Protein AF-A0A4W5L6J6-F1 (afdb_monomer_lite)

Sequence (101 aa):
MHMENGLKSADPRDCTGYTGWAGIALLYLHLHGVFGEPSFLQKALDYVGHSLTCPTRRRDVTFLCGDAGPLAVAAVVYHRVQRAQESDECLSRSVQDMGQP

Secondary structure (DSSP, 8-state):
-HHHHHHTTS-TT--STTTSHHHHHHHHHHHHHHH--HHHHHHHHHHHHHHTTS--------TTTSTHHHHHHHHHHHHHTT-HHHHHHHHHHHHHHHT--

Organism: NCBI:txid62062

Structure (mmCIF, N/CA/C/O backbone):
data_AF-A0A4W5L6J6-F1
#
_entry.id   AF-A0A4W5L6J6-F1
#
loop_
_atom_site.group_PDB
_atom_site.id
_atom_site.type_symbol
_atom_site.label_atom_id
_atom_site.label_alt_id
_atom_site.label_comp_id
_atom_site.label_asym_id
_atom_site.label_entity_id
_atom_site.label_seq_id
_atom_site.pdbx_PDB_ins_code
_atom_site.Cartn_x
_atom_site.Cartn_y
_atom_site.Cartn_z
_atom_site.occupancy
_atom_site.B_iso_or_equiv
_atom_site.auth_seq_id
_atom_site.auth_comp_id
_atom_site.auth_asym_id
_atom_site.auth_atom_id
_atom_site.pdbx_PDB_model_num
ATOM 1 N N . MET A 1 1 ? 5.155 -2.775 21.213 1.00 50.06 1 MET A N 1
ATOM 2 C CA . MET A 1 1 ? 4.768 -3.434 19.948 1.00 50.06 1 MET A CA 1
ATOM 3 C C . MET A 1 1 ? 6.030 -3.647 19.108 1.00 50.06 1 MET A C 1
ATOM 5 O O . MET A 1 1 ? 6.625 -2.671 18.675 1.00 50.06 1 MET A O 1
ATOM 9 N N . HIS A 1 2 ? 6.502 -4.887 18.935 1.00 62.03 2 HIS A N 1
ATOM 10 C CA . HIS A 1 2 ? 7.770 -5.169 18.228 1.00 62.03 2 HIS A CA 1
ATOM 11 C C . HIS A 1 2 ? 7.723 -4.838 16.727 1.00 62.03 2 HIS A C 1
ATOM 13 O O . HIS A 1 2 ? 8.728 -4.426 16.158 1.00 62.03 2 HIS A O 1
ATOM 19 N N . MET A 1 3 ? 6.550 -4.961 16.103 1.00 72.56 3 MET A N 1
ATOM 20 C CA . MET A 1 3 ? 6.367 -4.736 14.669 1.00 72.56 3 MET A CA 1
ATOM 21 C C . MET A 1 3 ? 6.608 -3.276 14.256 1.00 72.56 3 MET A C 1
ATOM 23 O O . MET A 1 3 ? 7.342 -3.016 13.312 1.00 72.56 3 MET A O 1
ATOM 27 N N . GLU A 1 4 ? 6.056 -2.314 14.998 1.00 74.94 4 GLU A N 1
ATOM 28 C CA . GLU A 1 4 ? 6.154 -0.875 14.679 1.00 74.94 4 GLU A CA 1
ATOM 29 C C . GLU A 1 4 ? 7.595 -0.363 14.782 1.00 74.94 4 GLU A C 1
ATOM 31 O O . GLU A 1 4 ? 7.984 0.559 14.072 1.00 74.94 4 GLU A O 1
ATOM 36 N N . ASN A 1 5 ? 8.412 -0.986 15.636 1.00 72.75 5 ASN A N 1
ATOM 37 C CA . ASN A 1 5 ? 9.838 -0.686 15.701 1.00 72.75 5 ASN A CA 1
ATOM 38 C C . ASN A 1 5 ? 10.588 -1.182 14.458 1.00 72.75 5 ASN A C 1
ATOM 40 O O . ASN A 1 5 ? 11.507 -0.500 14.019 1.00 72.75 5 ASN A O 1
ATOM 44 N N . GLY A 1 6 ? 10.174 -2.306 13.863 1.00 71.12 6 GLY A N 1
ATOM 45 C CA . GLY A 1 6 ? 10.705 -2.767 12.577 1.00 71.12 6 GLY A CA 1
ATOM 46 C C . GLY A 1 6 ? 10.302 -1.865 11.406 1.00 71.12 6 GLY A C 1
ATOM 47 O O . GLY A 1 6 ? 11.081 -1.676 10.479 1.00 71.12 6 GLY A O 1
ATOM 48 N N . LEU A 1 7 ? 9.127 -1.226 11.474 1.00 69.38 7 LEU A N 1
ATOM 49 C CA . LEU A 1 7 ? 8.696 -0.258 10.456 1.00 69.38 7 LEU A CA 1
ATOM 50 C C . LEU A 1 7 ? 9.569 1.006 10.441 1.00 69.38 7 LEU A C 1
ATOM 52 O O . LEU A 1 7 ? 9.774 1.602 9.389 1.00 69.38 7 LEU A O 1
ATOM 56 N N . LYS A 1 8 ? 10.126 1.401 11.592 1.00 70.31 8 LYS A N 1
ATOM 57 C CA . LYS A 1 8 ? 11.026 2.563 11.698 1.00 70.31 8 LYS A CA 1
ATOM 58 C C . LYS A 1 8 ? 12.379 2.353 11.012 1.00 70.31 8 LYS A C 1
ATOM 60 O O . LYS A 1 8 ? 13.067 3.337 10.765 1.00 70.31 8 LYS A O 1
ATOM 65 N N . SER A 1 9 ? 12.774 1.108 10.731 1.00 71.94 9 SER A N 1
ATOM 66 C CA . SER A 1 9 ? 14.023 0.791 10.026 1.00 71.94 9 SER A CA 1
ATOM 67 C C . SER A 1 9 ? 13.849 0.575 8.519 1.00 71.94 9 SER A C 1
ATOM 69 O O . SER A 1 9 ? 14.813 0.182 7.866 1.00 71.94 9 SER A O 1
ATOM 71 N N . ALA A 1 10 ? 12.648 0.782 7.969 1.00 73.19 10 ALA A N 1
ATOM 72 C CA . ALA A 1 10 ? 12.415 0.690 6.528 1.00 73.19 10 ALA A CA 1
ATOM 73 C C . ALA A 1 10 ? 13.274 1.717 5.763 1.00 73.19 10 ALA A C 1
ATOM 75 O O . ALA A 1 10 ? 13.482 2.833 6.248 1.00 73.19 10 ALA A O 1
ATOM 76 N N . ASP A 1 11 ? 13.778 1.352 4.574 1.00 83.06 11 ASP A N 1
ATOM 77 C CA . ASP A 1 11 ? 14.490 2.310 3.716 1.00 83.06 11 ASP A CA 1
ATOM 78 C C . ASP A 1 11 ? 13.499 3.415 3.319 1.00 83.06 11 ASP A C 1
ATOM 80 O O . ASP A 1 11 ? 12.489 3.117 2.677 1.00 83.06 11 ASP A O 1
ATOM 84 N N . PRO A 1 12 ? 13.761 4.692 3.654 1.00 83.06 12 PRO A N 1
ATOM 85 C CA . PRO A 1 12 ? 12.842 5.780 3.341 1.00 83.06 12 PRO A CA 1
ATOM 86 C C . PRO A 1 12 ? 12.610 5.975 1.840 1.00 83.06 12 PRO A C 1
ATOM 88 O O . PRO A 1 12 ? 11.651 6.645 1.466 1.00 83.06 12 PRO A O 1
ATOM 91 N N . ARG A 1 13 ? 13.457 5.389 0.987 1.00 85.19 13 ARG A N 1
ATOM 92 C CA . ARG A 1 13 ? 13.356 5.428 -0.476 1.00 85.19 13 ARG A CA 1
ATOM 93 C C . ARG A 1 13 ? 12.651 4.204 -1.061 1.00 85.19 13 ARG A C 1
ATOM 95 O O . ARG A 1 13 ? 12.479 4.141 -2.275 1.00 85.19 13 ARG A O 1
ATOM 102 N N . ASP A 1 14 ? 12.289 3.215 -0.250 1.00 88.50 14 ASP A N 1
ATOM 103 C CA . ASP A 1 14 ? 11.525 2.073 -0.733 1.00 88.50 14 ASP A CA 1
ATOM 104 C C . ASP A 1 14 ? 10.034 2.370 -0.616 1.00 88.50 14 ASP A C 1
ATOM 106 O O . ASP A 1 14 ? 9.444 2.373 0.464 1.00 88.50 14 ASP A O 1
ATOM 110 N N . CYS A 1 15 ? 9.413 2.631 -1.759 1.00 90.50 15 CYS A N 1
ATOM 111 C CA . CYS A 1 15 ? 7.981 2.875 -1.828 1.00 90.50 15 CYS A CA 1
ATOM 112 C C . CYS A 1 15 ? 7.188 1.654 -2.287 1.00 90.50 15 CYS A C 1
ATOM 114 O O . CYS A 1 15 ? 5.971 1.735 -2.348 1.00 90.50 15 CYS A O 1
ATOM 116 N N . THR A 1 16 ? 7.837 0.524 -2.566 1.00 91.12 16 THR A N 1
ATOM 117 C CA . THR A 1 16 ? 7.201 -0.654 -3.165 1.00 91.12 16 THR A CA 1
ATOM 118 C C . THR A 1 16 ? 6.183 -1.334 -2.243 1.00 91.12 16 THR A C 1
ATOM 120 O O . THR A 1 16 ? 6.163 -1.136 -1.026 1.00 91.12 16 THR A O 1
ATOM 123 N N . GLY A 1 17 ? 5.324 -2.172 -2.827 1.00 90.81 17 GLY A N 1
ATOM 124 C CA . GLY A 1 17 ? 4.409 -3.026 -2.068 1.00 90.81 17 GLY A CA 1
ATOM 125 C C . GLY A 1 17 ? 5.115 -4.173 -1.334 1.00 90.81 17 GLY A C 1
ATOM 126 O O . GLY A 1 17 ? 4.619 -4.640 -0.314 1.00 90.81 17 GLY A O 1
ATOM 127 N N . TYR A 1 18 ? 6.262 -4.631 -1.844 1.00 91.62 18 TYR A N 1
ATOM 128 C CA . TYR A 1 18 ? 6.974 -5.806 -1.339 1.00 91.62 18 TYR A CA 1
ATOM 129 C C . TYR A 1 18 ? 7.739 -5.527 -0.042 1.00 91.62 18 TYR A C 1
ATOM 131 O O . TYR A 1 18 ? 7.636 -6.300 0.910 1.00 91.62 18 TYR A O 1
ATOM 139 N N . THR A 1 19 ? 8.491 -4.425 0.005 1.00 90.25 19 THR A N 1
ATOM 140 C CA . THR A 1 19 ? 9.364 -4.079 1.145 1.00 90.25 19 THR A CA 1
ATOM 141 C C . THR A 1 19 ? 9.238 -2.627 1.607 1.00 90.25 19 THR A C 1
ATOM 143 O O . THR A 1 19 ? 9.837 -2.263 2.619 1.00 90.25 19 THR A O 1
ATOM 146 N N . GLY A 1 20 ? 8.441 -1.813 0.911 1.00 90.38 20 GLY A N 1
ATOM 147 C CA . GLY A 1 20 ? 8.366 -0.372 1.113 1.00 90.38 20 GLY A CA 1
ATOM 148 C C . GLY A 1 20 ? 7.075 0.147 1.744 1.00 90.38 20 GLY A C 1
ATOM 149 O O . GLY A 1 20 ? 6.219 -0.592 2.244 1.00 90.38 20 GLY A O 1
ATOM 150 N N . TRP A 1 21 ? 6.930 1.472 1.700 1.00 93.06 21 TRP A N 1
ATOM 151 C CA . TRP A 1 21 ? 5.820 2.202 2.317 1.00 93.06 21 TRP A CA 1
ATOM 152 C C . TRP A 1 21 ? 4.433 1.769 1.823 1.00 93.06 21 TRP A C 1
ATOM 154 O O . TRP A 1 21 ? 3.504 1.707 2.630 1.00 93.06 21 TRP A O 1
ATOM 164 N N . ALA A 1 22 ? 4.278 1.414 0.541 1.00 94.31 22 ALA A N 1
ATOM 165 C CA . ALA A 1 22 ? 2.991 0.951 0.018 1.00 94.31 22 ALA A CA 1
ATOM 166 C C . ALA A 1 22 ? 2.553 -0.384 0.644 1.00 94.31 22 ALA A C 1
ATOM 168 O O . ALA A 1 22 ? 1.365 -0.580 0.901 1.00 94.31 22 ALA A O 1
ATOM 169 N N . GLY A 1 23 ? 3.498 -1.277 0.961 1.00 94.62 23 GLY A N 1
ATOM 170 C CA . GLY A 1 23 ? 3.208 -2.524 1.677 1.00 94.62 23 GLY A CA 1
ATOM 171 C C . GLY A 1 23 ? 2.698 -2.269 3.097 1.00 94.62 23 GLY A C 1
ATOM 172 O O . GLY A 1 23 ? 1.735 -2.890 3.552 1.00 94.62 23 GLY A O 1
ATOM 173 N N . ILE A 1 24 ? 3.292 -1.289 3.782 1.00 95.06 24 ILE A N 1
ATOM 174 C CA . ILE A 1 24 ? 2.875 -0.871 5.127 1.00 95.06 24 ILE A CA 1
ATOM 175 C C . ILE A 1 24 ? 1.480 -0.229 5.085 1.00 95.06 24 ILE A C 1
ATOM 177 O O . ILE A 1 24 ? 0.625 -0.545 5.916 1.00 95.06 24 ILE A O 1
ATOM 181 N N . ALA A 1 25 ? 1.213 0.624 4.094 1.00 96.44 25 ALA A N 1
ATOM 182 C CA . ALA A 1 25 ? -0.112 1.197 3.879 1.00 96.44 25 ALA A CA 1
ATOM 183 C C . ALA A 1 25 ? -1.171 0.112 3.620 1.00 96.44 25 ALA A C 1
ATOM 185 O O . ALA A 1 25 ? -2.250 0.148 4.215 1.00 96.44 25 ALA A O 1
ATOM 186 N N . LEU A 1 26 ? -0.846 -0.884 2.789 1.00 97.00 26 LEU A N 1
ATOM 187 C CA . LEU A 1 26 ? -1.725 -2.014 2.489 1.00 97.00 26 LEU A CA 1
ATOM 188 C C . LEU A 1 26 ? -2.057 -2.832 3.744 1.00 97.00 26 LEU A C 1
ATOM 190 O O . LEU A 1 26 ? -3.213 -3.206 3.943 1.00 97.00 26 LEU A O 1
ATOM 194 N N . LEU A 1 27 ? -1.074 -3.066 4.617 1.00 96.12 27 LEU A N 1
ATOM 195 C CA . LEU A 1 27 ? -1.301 -3.714 5.907 1.00 96.12 27 LEU A CA 1
ATOM 196 C C . LEU A 1 27 ? -2.312 -2.930 6.750 1.00 96.12 27 LEU A C 1
ATOM 198 O O . LEU A 1 27 ? -3.268 -3.514 7.256 1.00 96.12 27 LEU A O 1
ATOM 202 N N . TYR A 1 28 ? -2.125 -1.619 6.908 1.00 97.44 28 TYR A N 1
ATOM 203 C CA . TYR A 1 28 ? -3.040 -0.805 7.709 1.00 97.44 28 TYR A CA 1
ATOM 204 C C . TYR A 1 28 ? -4.441 -0.717 7.097 1.00 97.44 28 TYR A C 1
ATOM 206 O O . TYR A 1 28 ? -5.432 -0.785 7.825 1.00 97.44 28 TYR A O 1
ATOM 214 N N . LEU A 1 29 ? -4.543 -0.666 5.769 1.00 98.00 29 LEU A N 1
ATOM 215 C CA . LEU A 1 29 ? -5.820 -0.765 5.068 1.00 98.00 29 LEU A CA 1
ATOM 216 C C . LEU A 1 29 ? -6.511 -2.113 5.343 1.00 98.00 29 LEU A C 1
ATOM 218 O O . LEU A 1 29 ? -7.720 -2.144 5.582 1.00 98.00 29 LEU A O 1
ATOM 222 N N . HIS A 1 30 ? -5.758 -3.217 5.361 1.00 97.75 30 HIS A N 1
ATOM 223 C CA . HIS A 1 30 ? -6.284 -4.537 5.710 1.00 97.75 30 HIS A CA 1
ATOM 224 C C . HIS A 1 30 ? -6.742 -4.605 7.174 1.00 97.75 30 HIS A C 1
ATOM 226 O O . HIS A 1 30 ? -7.847 -5.071 7.444 1.00 97.75 30 HIS A O 1
ATOM 232 N N . LEU A 1 31 ? -5.950 -4.076 8.114 1.00 97.19 31 LEU A N 1
ATOM 233 C CA . LEU A 1 31 ? -6.325 -3.998 9.530 1.00 97.19 31 LEU A CA 1
ATOM 234 C C . LEU A 1 31 ? -7.612 -3.190 9.731 1.00 97.19 31 LEU A C 1
ATOM 236 O O . LEU A 1 31 ? -8.486 -3.625 10.475 1.00 97.19 31 LEU A O 1
ATOM 240 N N . HIS A 1 32 ? -7.775 -2.063 9.034 1.00 97.88 32 HIS A N 1
ATOM 241 C CA . HIS A 1 32 ? -9.038 -1.322 9.031 1.00 97.88 32 HIS A CA 1
ATOM 242 C C . HIS A 1 32 ? -10.199 -2.177 8.498 1.00 97.88 32 HIS A C 1
ATOM 244 O O . HIS A 1 32 ? -11.270 -2.182 9.092 1.00 97.88 32 HIS A O 1
ATOM 250 N N . GLY A 1 33 ? -9.997 -2.935 7.416 1.00 97.25 33 GLY A N 1
ATOM 251 C CA . GLY A 1 33 ? -11.024 -3.828 6.873 1.00 97.25 33 GLY A CA 1
ATOM 252 C C . GLY A 1 33 ? -11.449 -4.951 7.827 1.00 97.25 33 GLY A C 1
ATOM 253 O O . GLY A 1 33 ? -12.612 -5.343 7.811 1.00 97.25 33 GLY A O 1
ATOM 254 N N . VAL A 1 34 ? -10.529 -5.451 8.658 1.00 97.94 34 VAL A N 1
ATOM 255 C CA . VAL A 1 34 ? -10.791 -6.534 9.623 1.00 97.94 34 VAL A CA 1
ATOM 256 C C . VAL A 1 34 ? -11.381 -6.010 10.933 1.00 97.94 34 VAL A C 1
ATOM 258 O O . VAL A 1 34 ? -12.324 -6.599 11.454 1.00 97.94 34 VAL A O 1
ATOM 261 N N . PHE A 1 35 ? -10.832 -4.922 11.477 1.00 96.81 35 PHE A N 1
ATOM 262 C CA . PHE A 1 35 ? -11.193 -4.417 12.806 1.00 96.81 35 PHE A CA 1
ATOM 263 C C . PHE A 1 35 ? -12.177 -3.242 12.782 1.00 96.81 35 PHE A C 1
ATOM 265 O O . PHE A 1 35 ? -12.780 -2.948 13.806 1.00 96.81 35 PHE A O 1
ATOM 272 N N . GLY A 1 36 ? -12.342 -2.552 11.651 1.00 94.69 36 GLY A N 1
ATOM 273 C CA . GLY A 1 36 ? -13.226 -1.385 11.517 1.00 94.69 36 GLY A CA 1
ATOM 274 C C . GLY A 1 36 ? -12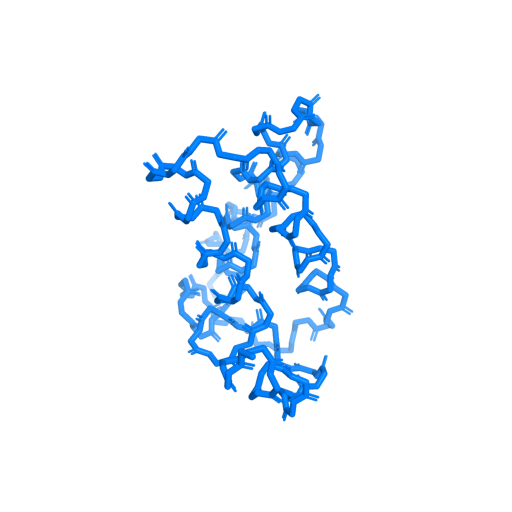.714 -0.102 12.183 1.00 94.69 36 GLY A C 1
ATOM 275 O O . GLY A 1 36 ? -13.402 0.914 12.160 1.00 94.69 36 GLY A O 1
ATOM 276 N N . GLU A 1 37 ? -11.511 -0.120 12.762 1.00 96.75 37 GLU A N 1
ATOM 277 C CA . GLU A 1 37 ? -10.980 1.008 13.529 1.00 96.75 37 GLU A CA 1
ATOM 278 C C . GLU A 1 37 ? -10.449 2.131 12.618 1.00 96.75 37 GLU A C 1
ATOM 280 O O . GLU A 1 37 ? -9.490 1.914 11.863 1.00 96.75 37 GLU A O 1
ATOM 285 N N . PRO A 1 38 ? -10.980 3.366 12.714 1.00 95.94 38 PRO A N 1
ATOM 286 C CA . PRO A 1 38 ? -10.621 4.464 11.811 1.00 95.94 38 PRO A CA 1
ATOM 287 C C . PRO A 1 38 ? -9.157 4.902 11.956 1.00 95.94 38 PRO A C 1
ATOM 289 O O . PRO A 1 38 ? -8.566 5.434 11.017 1.00 95.94 38 PRO A O 1
ATOM 292 N N . SER A 1 39 ? -8.536 4.633 13.108 1.00 96.56 39 SER A N 1
ATOM 293 C CA . SER A 1 39 ? -7.115 4.909 13.342 1.00 96.56 39 SER A CA 1
ATOM 294 C C . SER A 1 39 ? -6.198 4.144 12.379 1.00 96.56 39 SER A C 1
ATOM 296 O O . SER A 1 39 ? -5.150 4.662 11.991 1.00 96.56 39 SER A O 1
ATOM 298 N N . PHE A 1 40 ? -6.590 2.944 11.940 1.00 97.69 40 PHE A N 1
ATOM 299 C CA . PHE A 1 40 ? -5.836 2.191 10.941 1.00 97.69 40 PHE A CA 1
ATOM 300 C C . PHE A 1 40 ? -5.958 2.811 9.551 1.00 97.69 40 PHE A C 1
ATOM 302 O O . PHE A 1 40 ? -4.963 2.880 8.835 1.00 97.69 40 PHE A O 1
ATOM 309 N N . LEU A 1 41 ? -7.135 3.328 9.188 1.00 97.62 41 LEU A N 1
ATOM 310 C CA . LEU A 1 41 ? -7.313 4.024 7.915 1.00 97.62 41 LEU A CA 1
ATOM 311 C C . LEU A 1 41 ? -6.481 5.313 7.858 1.00 97.62 41 LEU A C 1
ATOM 313 O O . LEU A 1 41 ? -5.839 5.574 6.844 1.00 97.62 41 LEU A O 1
ATOM 317 N N . GLN A 1 42 ? -6.417 6.067 8.960 1.00 97.19 42 GLN A N 1
ATOM 318 C CA . GLN A 1 42 ? -5.552 7.248 9.052 1.00 97.19 42 GLN A CA 1
ATOM 319 C C . GLN A 1 42 ? -4.070 6.885 8.895 1.00 97.19 42 GLN A C 1
ATOM 321 O O . GLN A 1 42 ? -3.368 7.519 8.116 1.00 97.19 42 GLN A O 1
ATOM 326 N N . LYS A 1 43 ? -3.602 5.809 9.544 1.00 96.56 43 LYS A N 1
ATOM 327 C CA . LYS A 1 43 ? -2.223 5.331 9.345 1.00 96.56 43 LYS A CA 1
ATOM 328 C C . LYS A 1 43 ? -1.960 4.920 7.896 1.00 96.56 43 LYS A C 1
ATOM 330 O O . LYS A 1 43 ? -0.904 5.235 7.358 1.00 96.56 43 LYS A O 1
ATOM 335 N N . ALA A 1 44 ? -2.903 4.229 7.254 1.00 97.44 44 ALA A N 1
ATOM 336 C CA . ALA A 1 44 ? -2.774 3.868 5.843 1.00 97.44 44 ALA A CA 1
ATOM 337 C C . ALA A 1 44 ? -2.616 5.115 4.956 1.00 97.44 44 ALA A C 1
ATOM 339 O O . ALA A 1 44 ? -1.779 5.112 4.057 1.00 97.44 44 ALA A O 1
ATOM 340 N N . LEU A 1 45 ? -3.368 6.184 5.242 1.00 97.38 45 LEU A N 1
ATOM 341 C CA . LEU A 1 45 ? -3.264 7.466 4.543 1.00 97.38 45 LEU A CA 1
ATOM 342 C C . LEU A 1 45 ? -1.880 8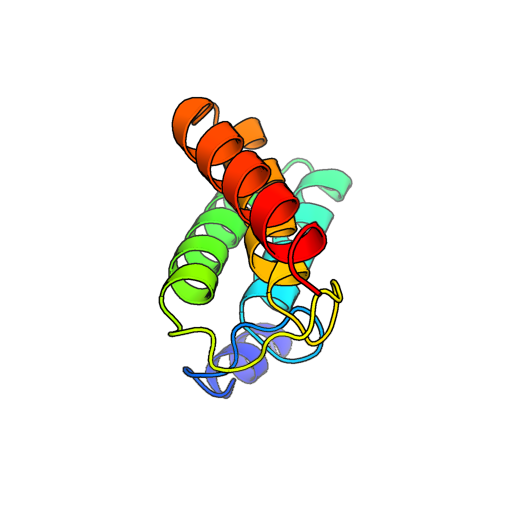.111 4.705 1.00 97.38 45 LEU A C 1
ATOM 344 O O . LEU A 1 45 ? -1.304 8.552 3.710 1.00 97.38 45 LEU A O 1
ATOM 348 N N . ASP A 1 46 ? -1.319 8.110 5.915 1.00 95.12 46 ASP A N 1
ATOM 349 C CA . ASP A 1 46 ? 0.020 8.655 6.169 1.00 95.12 46 ASP A CA 1
ATOM 350 C C . ASP A 1 46 ? 1.094 7.904 5.357 1.00 95.12 46 ASP A C 1
ATOM 352 O O . ASP A 1 46 ? 1.919 8.513 4.671 1.00 95.12 46 ASP A O 1
ATOM 356 N N . TYR A 1 47 ? 1.047 6.566 5.357 1.00 94.81 47 TYR A N 1
ATOM 357 C CA . TYR A 1 47 ? 1.999 5.740 4.604 1.00 94.81 47 TYR A CA 1
ATOM 358 C C . TYR A 1 47 ? 1.819 5.826 3.086 1.00 94.81 47 TYR A C 1
ATOM 360 O O . TYR A 1 47 ? 2.812 5.774 2.357 1.00 94.81 47 TYR A O 1
ATOM 368 N N . VAL A 1 48 ? 0.588 6.020 2.597 1.00 94.81 48 VAL A N 1
ATOM 369 C CA . VAL A 1 48 ? 0.341 6.348 1.185 1.00 94.81 48 VAL A CA 1
ATOM 370 C C . VAL A 1 48 ? 1.042 7.649 0.814 1.00 94.81 48 VAL A C 1
ATOM 372 O O . VAL A 1 48 ? 1.753 7.677 -0.192 1.00 94.81 48 VAL A O 1
ATOM 375 N N . GLY A 1 49 ? 0.911 8.688 1.646 1.00 91.81 49 GLY A N 1
ATOM 376 C CA . GLY A 1 49 ? 1.588 9.966 1.440 1.00 91.81 49 GLY A CA 1
ATOM 377 C C . GLY A 1 49 ? 3.092 9.785 1.249 1.00 91.81 49 GLY A C 1
ATOM 378 O O . GLY A 1 49 ? 3.647 10.298 0.283 1.00 91.81 49 GLY A O 1
ATOM 379 N N . HIS A 1 50 ? 3.735 8.970 2.091 1.00 89.44 50 HIS A N 1
ATOM 380 C CA . HIS A 1 50 ? 5.151 8.626 1.936 1.00 89.44 50 HIS A CA 1
ATOM 381 C C . HIS A 1 50 ? 5.444 7.850 0.643 1.00 89.44 50 HIS A C 1
ATOM 383 O O . HIS A 1 50 ? 6.365 8.220 -0.088 1.00 89.44 50 HIS A O 1
ATOM 389 N N . SER A 1 51 ? 4.641 6.831 0.319 1.00 88.94 51 SER A N 1
ATOM 390 C CA . SER A 1 51 ? 4.850 5.978 -0.863 1.00 88.94 51 SER A CA 1
ATOM 391 C C . SER A 1 51 ? 4.805 6.736 -2.198 1.00 88.94 51 SER A C 1
ATOM 393 O O . SER A 1 51 ? 5.474 6.350 -3.154 1.00 88.94 51 SER A O 1
ATOM 395 N N . LEU A 1 52 ? 4.062 7.845 -2.266 1.00 88.44 52 LEU A N 1
ATOM 396 C CA . LEU A 1 52 ? 3.939 8.664 -3.474 1.00 88.44 52 LEU A CA 1
ATOM 397 C C . LEU A 1 52 ? 5.064 9.699 -3.631 1.00 88.44 52 LEU A C 1
ATOM 399 O O . LEU A 1 52 ? 5.170 10.315 -4.690 1.00 88.44 52 LEU A O 1
ATOM 403 N N . THR A 1 53 ? 5.907 9.903 -2.611 1.00 83.81 53 THR A N 1
ATOM 404 C CA . THR A 1 53 ? 7.006 10.885 -2.677 1.00 83.81 53 THR A CA 1
ATOM 405 C C . THR A 1 53 ? 8.265 10.371 -3.372 1.00 83.81 53 THR A C 1
ATOM 407 O O . THR A 1 53 ? 9.149 11.170 -3.690 1.00 83.81 53 THR A O 1
ATOM 410 N N . CYS A 1 54 ? 8.374 9.064 -3.641 1.00 72.81 54 CYS A N 1
ATOM 411 C CA . CYS A 1 54 ? 9.534 8.555 -4.363 1.00 72.81 54 CYS A CA 1
ATOM 412 C C . CYS A 1 54 ? 9.468 8.895 -5.848 1.00 72.81 54 CYS A C 1
ATOM 414 O O . CYS A 1 54 ? 8.481 8.561 -6.505 1.00 72.81 54 CYS A O 1
ATOM 416 N N . PRO A 1 55 ? 10.558 9.427 -6.426 1.00 57.47 55 PRO A N 1
ATOM 417 C CA . PRO A 1 55 ? 10.716 9.433 -7.866 1.00 57.47 55 PRO A CA 1
ATOM 418 C C . PRO A 1 55 ? 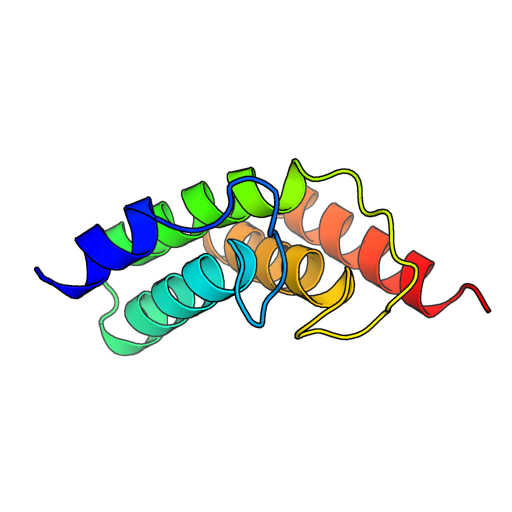10.822 7.983 -8.335 1.00 57.47 55 PRO A C 1
ATOM 420 O O . PRO A 1 55 ? 11.797 7.282 -8.038 1.00 57.47 55 PRO A O 1
ATOM 423 N N . THR A 1 56 ? 9.800 7.520 -9.043 1.00 59.06 56 THR A N 1
ATOM 424 C CA . THR A 1 56 ? 9.779 6.166 -9.562 1.00 59.06 56 THR A CA 1
ATOM 425 C C . THR A 1 56 ? 10.784 6.054 -10.703 1.00 59.06 56 THR A C 1
ATOM 427 O O . THR A 1 56 ? 10.658 6.629 -11.780 1.00 59.06 56 THR A O 1
ATOM 430 N N . ARG A 1 57 ? 11.906 5.391 -10.417 1.00 55.19 57 ARG A N 1
ATOM 431 C CA . ARG A 1 57 ? 13.003 5.221 -11.382 1.00 55.19 57 ARG A CA 1
ATOM 432 C C . ARG A 1 57 ? 12.818 3.976 -12.250 1.00 55.19 57 ARG A C 1
ATOM 434 O O . ARG A 1 57 ? 13.640 3.730 -13.130 1.00 55.19 57 ARG A O 1
ATOM 441 N N . ARG A 1 58 ? 11.800 3.160 -11.965 1.00 58.84 58 ARG A N 1
ATOM 442 C CA . ARG A 1 58 ? 11.582 1.852 -12.581 1.00 58.84 58 ARG A CA 1
ATOM 443 C C . ARG A 1 58 ? 10.266 1.850 -13.340 1.00 58.84 58 ARG A C 1
ATOM 445 O O . ARG A 1 58 ? 9.232 2.093 -12.748 1.00 58.84 58 ARG A O 1
ATOM 452 N N . ARG A 1 59 ? 10.305 1.488 -14.622 1.00 62.09 59 ARG A N 1
ATOM 453 C CA . ARG A 1 59 ? 9.113 1.213 -15.446 1.00 62.09 59 ARG A CA 1
ATOM 454 C C . ARG A 1 59 ? 8.491 -0.158 -15.138 1.00 62.09 59 ARG A C 1
ATOM 456 O O . ARG A 1 59 ? 7.923 -0.797 -16.016 1.00 62.09 59 ARG A O 1
ATOM 463 N N . ASP A 1 60 ? 8.660 -0.657 -13.917 1.00 66.94 60 ASP A N 1
ATOM 464 C CA . ASP A 1 60 ? 8.073 -1.933 -1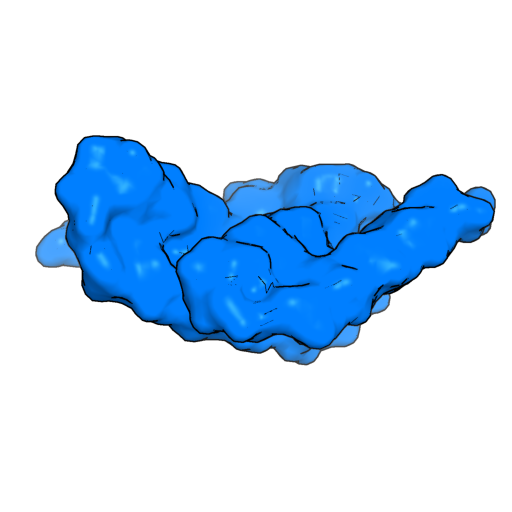3.534 1.00 66.94 60 ASP A CA 1
ATOM 465 C C . ASP A 1 60 ? 6.601 -1.666 -13.199 1.00 66.94 60 ASP A C 1
ATOM 467 O O . ASP A 1 60 ? 6.290 -0.940 -12.260 1.00 66.94 60 ASP A O 1
ATOM 471 N N . VAL A 1 61 ? 5.675 -2.249 -13.957 1.00 79.75 61 VAL A N 1
ATOM 472 C CA . VAL A 1 61 ? 4.220 -2.026 -13.801 1.00 79.75 61 VAL A CA 1
ATOM 473 C C . VAL A 1 61 ? 3.570 -2.986 -12.797 1.00 79.75 61 VAL A C 1
ATOM 475 O O . VAL A 1 61 ? 2.359 -3.192 -12.788 1.00 79.75 61 VAL A O 1
ATOM 478 N N . THR A 1 62 ? 4.369 -3.639 -11.951 1.00 86.88 62 THR A N 1
ATOM 479 C CA . THR A 1 62 ? 3.864 -4.667 -11.027 1.00 86.88 62 THR A CA 1
ATOM 480 C C . THR A 1 62 ? 3.406 -4.071 -9.702 1.00 86.88 62 THR A C 1
ATOM 482 O O . THR A 1 62 ? 3.963 -3.094 -9.214 1.00 86.88 62 THR A O 1
ATOM 485 N N . PHE A 1 63 ? 2.418 -4.704 -9.072 1.00 89.38 63 PHE A N 1
ATOM 486 C CA . PHE A 1 63 ? 1.907 -4.262 -7.774 1.00 89.38 63 PHE A CA 1
ATOM 487 C C . PHE A 1 63 ? 2.954 -4.353 -6.647 1.00 89.38 63 PHE A C 1
ATOM 489 O O . PHE A 1 63 ? 3.019 -3.493 -5.779 1.00 89.38 63 PHE A O 1
ATOM 496 N N . LEU A 1 64 ? 3.777 -5.405 -6.629 1.00 89.38 64 LEU A N 1
ATOM 497 C CA . LEU A 1 64 ? 4.695 -5.639 -5.511 1.00 89.38 64 LEU A CA 1
ATOM 498 C C . LEU A 1 64 ? 5.989 -4.841 -5.625 1.00 89.38 64 LEU A C 1
ATOM 500 O O . LEU A 1 64 ? 6.410 -4.261 -4.633 1.00 89.38 64 LEU A O 1
ATOM 504 N N . CYS A 1 65 ? 6.611 -4.797 -6.801 1.00 87.75 65 CYS A N 1
ATOM 505 C CA . CYS A 1 65 ? 7.948 -4.214 -6.971 1.00 87.75 65 CYS A CA 1
ATOM 506 C C . CYS A 1 65 ? 7.956 -2.958 -7.849 1.00 87.75 65 CYS A C 1
ATOM 508 O O . CYS A 1 65 ? 9.019 -2.386 -8.078 1.00 87.75 65 CYS A O 1
ATOM 510 N N . GLY A 1 66 ? 6.794 -2.573 -8.370 1.00 83.88 66 GLY A N 1
ATOM 511 C CA . GLY A 1 66 ? 6.630 -1.520 -9.355 1.00 83.88 66 GLY A CA 1
ATOM 512 C C . GLY A 1 66 ? 5.699 -0.399 -8.908 1.00 83.88 66 GLY A C 1
ATOM 513 O O . GLY A 1 66 ? 5.195 -0.384 -7.782 1.00 83.88 66 GLY A O 1
ATOM 514 N N . ASP A 1 67 ? 5.448 0.522 -9.830 1.00 85.12 67 ASP A N 1
ATOM 515 C CA . ASP A 1 67 ? 4.730 1.776 -9.569 1.00 85.12 67 ASP A CA 1
ATOM 516 C C . ASP A 1 67 ? 3.219 1.576 -9.423 1.00 85.12 67 ASP A C 1
ATOM 518 O O . ASP A 1 67 ? 2.530 2.355 -8.759 1.00 85.12 67 ASP A O 1
ATOM 522 N N . ALA A 1 68 ? 2.706 0.471 -9.970 1.00 88.94 68 ALA A N 1
ATOM 523 C CA . ALA A 1 68 ? 1.306 0.098 -9.837 1.00 88.94 68 ALA A CA 1
ATOM 524 C C . ALA A 1 68 ? 0.910 -0.170 -8.375 1.00 88.94 68 ALA A C 1
ATOM 526 O O . ALA A 1 68 ? -0.242 0.045 -8.011 1.00 88.94 68 ALA A O 1
ATOM 527 N N . GLY A 1 69 ? 1.845 -0.613 -7.525 1.00 91.44 69 GLY A N 1
ATOM 528 C CA . GLY A 1 69 ? 1.597 -0.855 -6.100 1.00 91.44 69 GLY A CA 1
ATOM 529 C C . GLY A 1 69 ? 1.181 0.403 -5.342 1.00 91.44 69 GLY A C 1
ATOM 530 O O . GLY A 1 69 ? 0.037 0.483 -4.885 1.00 91.44 69 GLY A O 1
ATOM 531 N N . PRO A 1 70 ? 2.080 1.398 -5.222 1.00 93.31 70 PRO A N 1
ATOM 532 C CA . PRO A 1 70 ? 1.793 2.675 -4.573 1.00 93.31 70 PRO A CA 1
ATOM 533 C C . PRO A 1 70 ? 0.529 3.345 -5.102 1.00 93.31 70 PRO A C 1
ATOM 535 O O . PRO A 1 70 ? -0.314 3.755 -4.309 1.00 93.31 70 PRO A O 1
ATOM 538 N N . LEU A 1 71 ? 0.359 3.410 -6.427 1.00 93.06 71 LEU A N 1
ATOM 539 C CA . LEU A 1 71 ? -0.788 4.080 -7.039 1.00 93.06 71 LEU A CA 1
ATOM 540 C C . LEU A 1 71 ? -2.109 3.351 -6.759 1.00 93.06 71 LEU A C 1
ATOM 542 O O . LEU A 1 71 ? -3.096 3.994 -6.401 1.00 93.06 71 LEU A O 1
ATOM 546 N N . ALA A 1 72 ? -2.141 2.018 -6.858 1.00 94.44 72 ALA A N 1
ATOM 547 C CA . ALA A 1 72 ? -3.351 1.250 -6.574 1.00 94.44 72 ALA A CA 1
ATOM 548 C C . ALA A 1 72 ? -3.743 1.324 -5.091 1.00 94.44 72 ALA A C 1
ATOM 550 O O . ALA A 1 72 ? -4.915 1.527 -4.769 1.00 94.44 72 ALA A O 1
ATOM 551 N N . VAL A 1 73 ? -2.771 1.196 -4.179 1.00 96.50 73 VAL A N 1
ATOM 552 C CA . VAL A 1 73 ? -3.025 1.321 -2.734 1.00 96.50 73 VAL A CA 1
ATOM 553 C C . VAL A 1 73 ? -3.498 2.736 -2.398 1.00 96.50 73 VAL A C 1
ATOM 555 O O . VAL A 1 73 ? -4.490 2.890 -1.683 1.00 96.50 73 VAL A O 1
ATOM 558 N N . ALA A 1 74 ? -2.857 3.761 -2.965 1.00 96.12 74 ALA A N 1
ATOM 559 C CA . ALA A 1 74 ? -3.250 5.152 -2.789 1.00 96.12 74 ALA A CA 1
ATOM 560 C C . ALA A 1 74 ? -4.685 5.415 -3.252 1.00 96.12 74 ALA A C 1
ATOM 562 O O . ALA A 1 74 ? -5.471 5.973 -2.488 1.00 96.12 74 ALA A O 1
ATOM 563 N N . ALA A 1 75 ? -5.055 4.953 -4.451 1.00 96.62 75 ALA A N 1
ATOM 564 C CA . ALA A 1 75 ? -6.401 5.126 -4.990 1.00 96.62 75 ALA A CA 1
ATOM 565 C C . ALA A 1 75 ? -7.472 4.582 -4.033 1.00 96.62 75 ALA A C 1
ATOM 567 O O . ALA A 1 75 ? -8.435 5.274 -3.697 1.00 96.62 75 ALA A O 1
ATOM 568 N N . VAL A 1 76 ? -7.277 3.362 -3.521 1.00 97.31 76 VAL A N 1
ATOM 569 C CA . VAL A 1 76 ? -8.235 2.740 -2.599 1.00 97.31 76 VAL A CA 1
ATOM 570 C C . VAL A 1 76 ? -8.302 3.489 -1.268 1.00 97.31 76 VAL A C 1
ATOM 572 O O . VAL A 1 76 ? -9.400 3.713 -0.753 1.00 97.31 76 VAL A O 1
ATOM 575 N N . VAL A 1 77 ? -7.162 3.898 -0.706 1.00 97.81 77 VAL A N 1
ATOM 576 C CA . VAL A 1 77 ? -7.135 4.660 0.551 1.00 97.81 77 VAL A CA 1
ATOM 577 C C . VAL A 1 77 ? -7.833 6.009 0.378 1.00 97.81 77 VAL A C 1
ATOM 579 O O . VAL A 1 77 ? -8.726 6.320 1.167 1.00 97.81 77 VAL A O 1
ATOM 582 N N . TYR A 1 78 ? -7.517 6.765 -0.679 1.00 97.75 78 TYR A N 1
ATOM 583 C CA . TYR A 1 78 ? -8.162 8.044 -0.988 1.00 97.75 78 TYR A CA 1
ATOM 584 C C . TYR A 1 78 ? -9.671 7.905 -1.175 1.00 97.75 78 TYR A C 1
ATOM 586 O O . TYR A 1 78 ? -10.434 8.689 -0.607 1.00 97.75 78 TYR A O 1
ATOM 594 N N . HIS A 1 79 ? -10.122 6.869 -1.883 1.00 97.19 79 HIS A N 1
ATOM 595 C CA . HIS A 1 79 ? -11.545 6.580 -2.023 1.00 97.19 79 HIS A CA 1
ATOM 596 C C . HIS A 1 79 ? -12.221 6.344 -0.659 1.00 97.19 79 HIS A C 1
ATOM 598 O O . HIS A 1 79 ? -13.279 6.907 -0.370 1.00 97.19 79 HIS A O 1
ATOM 604 N N . ARG A 1 80 ? -11.590 5.558 0.224 1.00 95.94 80 ARG A N 1
ATOM 605 C CA . ARG A 1 80 ? -12.118 5.256 1.566 1.00 95.94 80 ARG A CA 1
ATOM 606 C C . ARG A 1 80 ? -12.193 6.485 2.473 1.00 95.94 80 ARG A C 1
ATOM 608 O O . ARG A 1 80 ? -13.130 6.565 3.262 1.00 95.94 80 ARG A O 1
ATOM 615 N N . VAL A 1 81 ? -11.281 7.450 2.333 1.00 96.38 81 VAL A N 1
ATOM 616 C CA . VAL A 1 81 ? -11.308 8.726 3.080 1.00 96.38 81 VAL A CA 1
ATOM 617 C C . VAL A 1 81 ? -12.081 9.845 2.367 1.00 96.38 81 VAL A C 1
ATOM 619 O O . VAL A 1 81 ? -11.949 11.009 2.732 1.00 96.38 81 VAL A O 1
ATOM 622 N N . GLN A 1 82 ? -12.899 9.511 1.361 1.00 96.44 82 GLN A N 1
ATOM 623 C CA . GLN A 1 82 ? -13.742 10.457 0.612 1.00 96.44 82 GLN A CA 1
ATOM 624 C C . GLN A 1 82 ? -12.957 11.528 -0.177 1.00 96.44 82 GLN A C 1
ATOM 626 O O . GLN A 1 82 ? -13.477 12.601 -0.476 1.00 96.44 82 GLN A O 1
ATOM 631 N N . ARG A 1 83 ? -11.716 11.228 -0.580 1.00 96.06 83 ARG A N 1
ATOM 632 C CA . ARG A 1 83 ? -10.869 12.079 -1.436 1.00 96.06 83 ARG A CA 1
ATOM 633 C C . ARG A 1 83 ? -10.933 11.597 -2.888 1.00 96.06 83 ARG A C 1
ATOM 635 O O . ARG A 1 83 ? -9.966 11.084 -3.442 1.00 96.06 83 ARG A O 1
ATOM 642 N N . ALA A 1 84 ? -12.116 11.718 -3.494 1.00 93.75 84 ALA A N 1
ATOM 643 C CA . ALA A 1 84 ? -12.415 11.135 -4.806 1.00 93.75 84 ALA A CA 1
ATOM 644 C C . ALA A 1 84 ? -11.508 11.649 -5.940 1.00 93.75 84 ALA A C 1
ATOM 646 O O . ALA A 1 84 ? -11.130 10.867 -6.805 1.00 93.75 84 ALA A O 1
ATOM 647 N N . GLN A 1 85 ? -11.122 12.928 -5.911 1.00 95.19 85 GLN A N 1
ATOM 648 C CA . GLN A 1 85 ? -10.244 13.509 -6.931 1.00 95.19 85 GLN A CA 1
ATOM 649 C C . GLN A 1 85 ? -8.863 12.836 -6.945 1.00 95.19 85 GLN A C 1
ATOM 651 O O . GLN A 1 85 ? -8.414 12.371 -7.983 1.00 95.19 85 GLN A O 1
ATOM 656 N N . GLU A 1 86 ? -8.219 12.703 -5.786 1.00 94.88 86 GLU A N 1
ATOM 657 C CA . GLU A 1 86 ? -6.898 12.062 -5.684 1.00 94.88 86 GLU A CA 1
ATOM 658 C C . GLU A 1 86 ? -6.950 10.565 -5.984 1.00 94.88 86 GLU A C 1
ATOM 660 O O . GLU A 1 86 ? -6.000 9.992 -6.520 1.00 94.88 86 GLU A O 1
ATOM 665 N N . SER A 1 87 ? -8.082 9.927 -5.675 1.00 94.44 87 SER A N 1
ATOM 666 C CA . SER A 1 87 ? -8.339 8.556 -6.104 1.00 94.44 87 SER A CA 1
ATOM 667 C C . SER A 1 87 ? -8.321 8.441 -7.630 1.00 94.44 87 SER A C 1
ATOM 669 O O . SER A 1 87 ? -7.670 7.542 -8.156 1.00 94.44 87 SER A O 1
ATOM 671 N N . ASP A 1 88 ? -9.018 9.328 -8.339 1.00 93.44 88 ASP A N 1
ATOM 672 C CA . ASP A 1 88 ? -9.084 9.322 -9.806 1.00 93.44 88 ASP A CA 1
ATOM 673 C C . ASP A 1 88 ? -7.727 9.662 -10.448 1.00 93.44 88 ASP A C 1
ATOM 675 O O . ASP A 1 88 ? -7.280 9.000 -11.387 1.00 93.44 88 ASP A O 1
ATOM 679 N N . GLU A 1 89 ? -6.990 10.609 -9.864 1.00 92.62 89 GLU A N 1
ATOM 680 C CA . GLU A 1 89 ? -5.617 10.931 -10.266 1.00 92.62 89 GLU A CA 1
ATOM 681 C C . GLU A 1 89 ? -4.682 9.712 -10.138 1.00 92.62 89 GLU A C 1
ATOM 683 O O . GLU A 1 89 ? -3.906 9.421 -11.050 1.00 92.62 89 GLU A O 1
ATOM 688 N N . CYS A 1 90 ? -4.780 8.931 -9.057 1.00 91.06 90 CYS A N 1
ATOM 689 C CA . CYS A 1 90 ? -3.990 7.703 -8.910 1.00 91.06 90 CYS A CA 1
ATOM 690 C C . CYS A 1 90 ? -4.365 6.629 -9.948 1.00 91.06 90 CYS A C 1
ATOM 692 O O . CYS A 1 90 ? -3.484 5.952 -10.492 1.00 91.06 90 CYS A O 1
ATOM 694 N N . LEU A 1 91 ? -5.659 6.481 -10.253 1.00 90.00 91 LEU A N 1
ATOM 695 C CA . LEU A 1 91 ? -6.144 5.532 -11.261 1.00 90.00 91 LEU A CA 1
ATOM 696 C C . LEU A 1 91 ? -5.686 5.922 -12.670 1.00 90.00 91 LEU A C 1
ATOM 698 O O . LEU A 1 91 ? -5.161 5.082 -13.401 1.00 90.00 91 LEU A O 1
ATOM 702 N N . SER A 1 92 ? -5.826 7.195 -13.040 1.00 88.38 92 SER A N 1
ATOM 703 C CA . SER A 1 92 ? -5.420 7.700 -14.356 1.00 88.38 92 SER A CA 1
ATOM 704 C C . SER A 1 92 ? -3.917 7.541 -14.607 1.00 88.38 92 SER A C 1
ATOM 706 O O . SER A 1 92 ? -3.525 7.162 -15.713 1.00 88.38 92 SER A O 1
ATOM 708 N N . ARG A 1 93 ? -3.076 7.750 -13.584 1.00 85.38 93 ARG A N 1
ATOM 709 C CA . ARG A 1 93 ? -1.630 7.481 -13.651 1.00 85.38 93 ARG A CA 1
ATOM 710 C C . ARG A 1 93 ? -1.328 5.991 -13.811 1.00 85.38 93 ARG A C 1
ATOM 712 O O . ARG A 1 93 ? -0.545 5.627 -14.680 1.00 85.38 93 ARG A O 1
ATOM 719 N N . SER A 1 94 ? -2.010 5.130 -13.052 1.00 79.62 94 SER A N 1
ATOM 720 C CA . SER A 1 94 ? -1.827 3.670 -13.142 1.00 79.62 94 SER A CA 1
ATOM 721 C C . SER A 1 94 ? -2.133 3.131 -14.543 1.00 79.62 94 SER A C 1
ATOM 723 O O . SER A 1 94 ? -1.418 2.275 -15.058 1.00 79.62 94 SER A O 1
ATOM 725 N N . VAL A 1 95 ? -3.201 3.633 -15.171 1.00 79.69 95 VAL A N 1
ATOM 7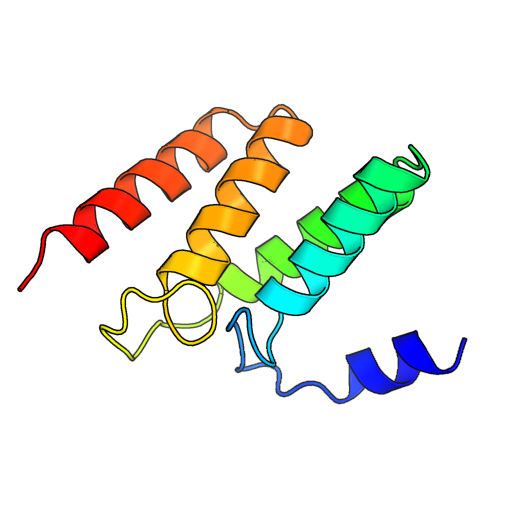26 C CA . VAL A 1 95 ? -3.598 3.229 -16.529 1.00 79.69 95 VAL A CA 1
ATOM 727 C C . VAL A 1 95 ? -2.605 3.734 -17.578 1.00 79.69 95 VAL A C 1
ATOM 729 O O . VAL A 1 95 ? -2.301 2.999 -18.516 1.00 79.69 95 VAL A O 1
ATOM 732 N N . GLN A 1 96 ? -2.077 4.953 -17.424 1.00 76.50 96 GLN A N 1
ATOM 733 C CA . GLN A 1 96 ? -1.044 5.487 -18.319 1.00 76.50 96 GLN A CA 1
ATOM 734 C C . GLN A 1 96 ? 0.239 4.650 -18.271 1.00 76.50 96 GLN A C 1
ATOM 736 O O . GLN A 1 96 ? 0.751 4.286 -19.329 1.00 76.50 96 GLN A O 1
ATOM 741 N N . ASP A 1 97 ? 0.707 4.286 -17.076 1.00 70.62 97 ASP A N 1
ATOM 742 C CA . ASP A 1 97 ? 1.937 3.500 -16.909 1.00 70.62 97 ASP A CA 1
ATOM 743 C C . ASP A 1 97 ? 1.796 2.075 -17.469 1.00 70.62 97 ASP A C 1
ATOM 745 O O . ASP A 1 97 ? 2.730 1.545 -18.062 1.00 70.62 97 ASP A O 1
ATOM 749 N N . MET A 1 98 ? 0.608 1.468 -17.367 1.00 65.81 98 MET A N 1
ATOM 750 C CA . MET A 1 98 ? 0.310 0.155 -17.966 1.00 65.81 98 MET A CA 1
ATOM 751 C C . MET A 1 98 ? 0.168 0.195 -19.499 1.00 65.81 98 MET A C 1
ATOM 753 O O . MET A 1 98 ? 0.184 -0.853 -20.145 1.00 65.81 98 MET A O 1
ATOM 757 N N . GLY A 1 99 ? -0.011 1.383 -20.084 1.00 60.31 99 GLY A N 1
ATOM 758 C CA . GLY A 1 99 ? -0.190 1.592 -21.522 1.00 60.31 99 GLY A CA 1
ATOM 759 C C . GLY A 1 99 ? 1.089 1.951 -22.286 1.00 60.31 99 GLY A C 1
ATOM 760 O O . GLY A 1 99 ? 1.031 2.068 -23.511 1.00 60.31 99 GLY A O 1
ATOM 761 N N . GLN A 1 100 ? 2.225 2.146 -21.605 1.00 52.09 100 GLN A N 1
ATOM 762 C CA . GLN A 1 100 ? 3.504 2.447 -22.253 1.00 52.09 100 GLN A CA 1
ATOM 763 C C . GLN A 1 100 ? 4.370 1.178 -22.397 1.00 52.09 100 GLN A C 1
ATOM 765 O O . GLN A 1 100 ? 4.672 0.553 -21.381 1.00 52.09 100 GLN A O 1
ATOM 770 N N . PRO A 1 101 ? 4.758 0.782 -23.628 1.00 49.03 101 PRO A N 1
ATOM 771 C CA . PRO A 1 101 ? 5.642 -0.362 -23.869 1.00 49.03 101 PRO A CA 1
ATOM 772 C C . PRO A 1 101 ? 7.107 -0.108 -23.472 1.00 49.03 101 PRO A C 1
ATOM 774 O O . PRO A 1 101 ? 7.559 1.065 -23.462 1.00 49.03 101 PRO A O 1
#

Foldseek 3Di:
DVVVVVVVPQDLQDLFCARALLVVLVVLVVVCVVPVDVVSLVSSQVSLVSSVPHPFPDLDLDLGRHDVVSLVSQLVSCVVVVVNVSNVVSVVVSVVSVPDD

Radius of gyration: 13.21 Å; chains: 1; bounding box: 28×20×44 Å

pLDDT: mean 86.41, std 13.0, range [49.03, 98.0]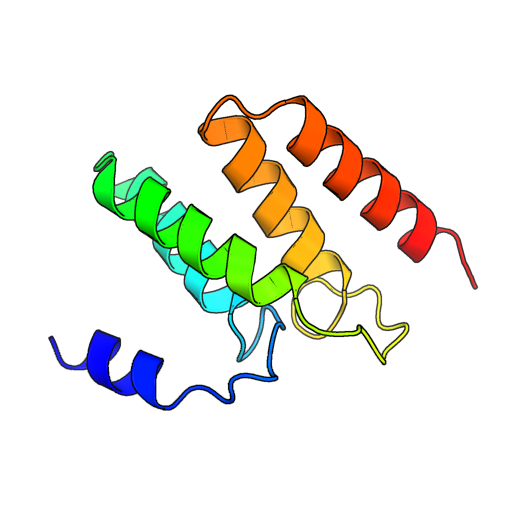

InterPro domains:
  IPR007822 Lanthionine synthetase C-like [PF05147] (12-96)
  IPR012341 Six-hairpin glycosidase-like superfamily [G3DSA:1.50.10.10] (1-100)